Protein AF-A0AAU7U3K3-F1 (afdb_monomer_lite)

pLDDT: mean 81.02, std 18.38, range [34.84, 96.62]

Organism: NCBI:txid3141322

Structure (mmCIF, N/CA/C/O backbone):
data_AF-A0AAU7U3K3-F1
#
_entry.id   AF-A0AAU7U3K3-F1
#
loop_
_atom_site.group_PDB
_atom_site.id
_atom_site.type_symbol
_atom_site.label_atom_id
_atom_site.label_alt_id
_atom_site.label_comp_id
_atom_site.label_asym_id
_atom_site.label_entity_id
_atom_site.label_seq_id
_atom_site.pdbx_PDB_ins_code
_atom_site.Cartn_x
_atom_site.Cartn_y
_atom_site.Cartn_z
_atom_site.occupancy
_atom_site.B_iso_or_equiv
_atom_site.auth_seq_id
_atom_site.auth_comp_id
_atom_site.auth_asym_id
_atom_site.auth_atom_id
_atom_site.pdbx_PDB_model_num
ATOM 1 N N . MET A 1 1 ? -8.197 -9.016 5.466 1.00 51.34 1 MET A N 1
ATOM 2 C CA . MET A 1 1 ? -8.629 -8.998 4.053 1.00 51.34 1 MET A CA 1
ATOM 3 C C . MET A 1 1 ? -7.527 -8.314 3.250 1.00 51.34 1 MET A C 1
ATOM 5 O O . MET A 1 1 ? -6.927 -7.379 3.754 1.00 51.34 1 MET A O 1
ATOM 9 N N . GLY A 1 2 ? -7.184 -8.789 2.060 1.00 48.72 2 GLY A N 1
ATOM 10 C CA . GLY A 1 2 ? -6.274 -8.100 1.145 1.00 48.72 2 GLY A CA 1
ATOM 11 C C . GLY A 1 2 ? -7.057 -7.281 0.123 1.00 48.72 2 GLY A C 1
ATOM 12 O O . GLY A 1 2 ? -8.051 -7.740 -0.439 1.00 48.72 2 GLY A O 1
ATOM 13 N N . LEU A 1 3 ? -6.631 -6.042 -0.094 1.00 50.66 3 LEU A N 1
ATOM 14 C CA . LEU A 1 3 ? -7.195 -5.138 -1.093 1.00 50.66 3 LEU A CA 1
ATOM 15 C C . LEU A 1 3 ? -6.099 -4.809 -2.103 1.00 50.66 3 LEU A C 1
ATOM 17 O O . LEU A 1 3 ? -5.171 -4.043 -1.828 1.00 50.66 3 LEU A O 1
ATOM 21 N N . SER A 1 4 ? -6.219 -5.393 -3.290 1.00 47.56 4 SER A N 1
ATOM 22 C CA . SER A 1 4 ? -5.297 -5.191 -4.402 1.00 47.56 4 SER A CA 1
ATOM 23 C C . SER A 1 4 ? -6.003 -4.408 -5.505 1.00 47.56 4 SER A C 1
ATOM 25 O O . SER A 1 4 ? -6.631 -4.979 -6.380 1.00 47.56 4 SER A O 1
ATOM 27 N N . GLY A 1 5 ? -5.952 -3.079 -5.456 1.00 46.03 5 GLY A N 1
ATOM 28 C CA . GLY A 1 5 ? -6.496 -2.225 -6.516 1.00 46.03 5 GLY A CA 1
ATOM 29 C C . GLY A 1 5 ? -5.462 -1.945 -7.606 1.00 46.03 5 GLY A C 1
ATOM 30 O O . GLY A 1 5 ? -4.302 -1.683 -7.293 1.00 46.03 5 GLY A O 1
ATOM 31 N N . ALA A 1 6 ? -5.889 -1.938 -8.867 1.00 45.41 6 ALA A N 1
ATOM 32 C CA . ALA A 1 6 ? -5.103 -1.451 -9.995 1.00 45.41 6 ALA A CA 1
ATOM 33 C C . ALA A 1 6 ? -5.928 -0.390 -10.727 1.00 45.41 6 ALA A C 1
ATOM 35 O O . ALA A 1 6 ? -6.968 -0.694 -11.306 1.00 45.41 6 ALA A O 1
ATOM 36 N N . ILE A 1 7 ? -5.478 0.861 -10.699 1.00 43.47 7 ILE A N 1
ATOM 37 C CA . ILE A 1 7 ? -6.114 1.943 -11.456 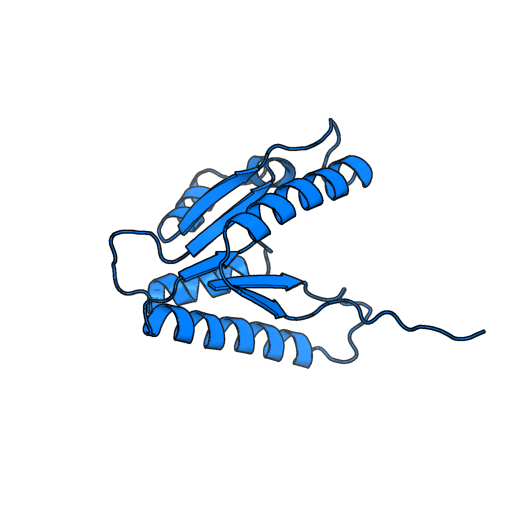1.00 43.47 7 ILE A CA 1
ATOM 38 C C . ILE A 1 7 ? -5.861 1.682 -12.953 1.00 43.47 7 ILE A C 1
ATOM 40 O O . ILE A 1 7 ? -4.696 1.541 -13.331 1.00 43.47 7 ILE A O 1
ATOM 44 N N . PRO A 1 8 ? -6.894 1.570 -13.815 1.00 40.66 8 PRO A N 1
ATOM 45 C CA . PRO A 1 8 ? -6.663 1.502 -15.254 1.00 40.66 8 PRO A CA 1
ATOM 46 C C . PRO A 1 8 ? -5.949 2.778 -15.733 1.00 40.66 8 PRO A C 1
ATOM 48 O O . PRO A 1 8 ? -6.162 3.847 -15.172 1.00 40.66 8 PRO A O 1
ATOM 51 N N . GLU A 1 9 ? -5.095 2.695 -16.753 1.00 45.16 9 GLU A N 1
ATOM 52 C CA . GLU A 1 9 ? -4.405 3.880 -17.289 1.00 45.16 9 GLU A CA 1
ATOM 53 C C . GLU A 1 9 ? -5.424 4.950 -17.710 1.00 45.16 9 GLU A C 1
ATOM 55 O O . GLU A 1 9 ? -6.415 4.624 -18.369 1.00 45.16 9 GLU A O 1
ATOM 60 N N . ARG A 1 10 ? -5.169 6.218 -17.349 1.00 44.78 10 ARG A N 1
ATOM 61 C CA . ARG A 1 10 ? -6.052 7.379 -17.605 1.00 44.78 10 ARG A CA 1
ATOM 62 C C . ARG A 1 10 ? -6.541 7.486 -19.054 1.00 44.78 10 ARG A C 1
ATOM 64 O O . ARG A 1 10 ? -7.589 8.061 -19.305 1.00 44.78 10 ARG A O 1
ATOM 71 N N . GLU A 1 11 ? -5.780 6.941 -19.996 1.00 44.53 11 GLU A N 1
ATOM 72 C CA . GLU A 1 11 ? -6.068 6.922 -21.435 1.00 44.53 11 GLU A CA 1
ATOM 73 C C . GLU A 1 11 ? -7.250 6.014 -21.813 1.00 44.53 11 GLU A C 1
ATOM 75 O O . GLU A 1 11 ? -7.844 6.184 -22.870 1.00 44.53 11 GLU A O 1
ATOM 80 N N . SER A 1 12 ? -7.628 5.074 -20.942 1.00 43.97 12 SER A N 1
ATOM 81 C CA . SER A 1 12 ? -8.765 4.161 -21.143 1.00 43.97 12 SER A CA 1
ATOM 82 C C . SER A 1 12 ? -10.081 4.677 -20.544 1.00 43.97 12 SER A C 1
ATOM 84 O O . SER A 1 12 ? -11.042 3.920 -20.405 1.00 43.97 12 SER A O 1
ATOM 86 N N . TRP A 1 13 ? -10.113 5.937 -20.100 1.00 52.12 13 TRP A N 1
ATOM 87 C CA . TRP A 1 13 ? -11.184 6.466 -19.260 1.00 52.12 13 TRP A CA 1
ATOM 88 C C . TRP A 1 13 ? -12.034 7.471 -20.012 1.00 52.12 13 TRP A C 1
ATOM 90 O O . TRP A 1 13 ? -11.562 8.535 -20.407 1.00 52.12 13 TRP A O 1
ATOM 100 N N . ASN A 1 14 ? -13.319 7.159 -20.140 1.00 45.78 14 ASN A N 1
ATOM 101 C CA . ASN A 1 14 ? -14.251 8.032 -20.837 1.00 45.78 14 ASN A CA 1
ATOM 102 C C . ASN A 1 14 ? -14.686 9.243 -19.984 1.00 45.78 14 ASN A C 1
ATOM 104 O O . ASN A 1 14 ? -15.167 10.216 -20.556 1.00 45.78 14 ASN A O 1
ATOM 108 N N . GLU A 1 15 ? -14.491 9.249 -18.650 1.00 47.94 15 GLU A N 1
ATOM 109 C CA . GLU A 1 15 ? -14.946 10.351 -17.779 1.00 47.94 15 GLU A CA 1
ATOM 110 C C . GLU A 1 15 ? -14.094 10.574 -16.508 1.00 47.94 15 GLU A C 1
ATOM 112 O O . GLU A 1 15 ? -13.802 9.642 -15.759 1.00 47.94 15 GLU A O 1
ATOM 117 N N . ARG A 1 16 ? -13.804 11.847 -16.171 1.00 48.62 16 ARG A N 1
ATOM 118 C CA . ARG A 1 16 ? -13.184 12.275 -14.888 1.00 48.62 16 ARG A CA 1
ATOM 119 C C . ARG A 1 16 ? -14.002 11.889 -13.642 1.00 48.62 16 ARG A C 1
ATOM 121 O O . ARG A 1 16 ? -13.481 11.931 -12.532 1.00 48.62 16 ARG A O 1
ATOM 128 N N . ALA A 1 17 ? -15.280 11.545 -13.801 1.00 56.16 17 ALA A N 1
ATOM 129 C CA . ALA A 1 17 ? -16.149 11.109 -12.708 1.00 56.16 17 ALA A CA 1
ATOM 130 C C . ALA A 1 17 ? -15.786 9.707 -12.172 1.00 56.16 17 ALA A C 1
ATOM 132 O O . ALA A 1 17 ? -15.997 9.441 -10.987 1.00 56.16 17 ALA A O 1
ATOM 133 N N . MET A 1 18 ? -15.177 8.838 -12.995 1.00 60.72 18 MET A N 1
ATOM 134 C CA . MET A 1 18 ? -14.755 7.490 -12.580 1.00 60.72 18 MET A CA 1
ATOM 135 C C . MET A 1 18 ? -13.667 7.511 -11.499 1.00 60.72 18 MET A C 1
ATOM 137 O O . MET A 1 18 ? -13.718 6.697 -10.579 1.00 60.72 18 MET A O 1
ATOM 141 N N . ASP A 1 19 ? -12.734 8.466 -11.569 1.00 68.44 19 ASP A N 1
ATOM 142 C CA . ASP A 1 19 ? -11.690 8.685 -10.556 1.00 68.44 19 ASP A CA 1
ATOM 143 C C . ASP A 1 19 ? -12.295 8.811 -9.162 1.00 68.44 19 ASP A C 1
ATOM 145 O O . ASP A 1 19 ? -11.945 8.104 -8.218 1.00 68.44 19 ASP A O 1
ATOM 149 N N . ARG A 1 20 ? -13.259 9.725 -9.050 1.00 78.06 20 ARG A N 1
ATOM 150 C CA . ARG A 1 20 ? -13.885 10.060 -7.782 1.00 78.06 20 ARG A CA 1
ATOM 151 C C . ARG A 1 20 ? -14.684 8.883 -7.236 1.00 78.06 20 ARG A C 1
ATOM 153 O O . ARG A 1 20 ? -14.558 8.591 -6.054 1.00 78.06 20 ARG A O 1
ATOM 160 N N . GLY A 1 21 ? -15.424 8.178 -8.092 1.00 82.81 21 GLY A N 1
ATOM 161 C CA . GLY A 1 21 ? -16.179 6.989 -7.693 1.00 82.81 21 GLY A CA 1
ATOM 162 C C . GLY A 1 21 ? -15.287 5.862 -7.160 1.00 82.81 21 GLY A C 1
ATOM 163 O O . GLY A 1 21 ? -15.595 5.273 -6.126 1.00 82.81 21 GLY A O 1
ATOM 164 N N . ILE A 1 22 ? -14.147 5.597 -7.810 1.00 83.25 22 ILE A N 1
ATOM 165 C CA . ILE A 1 22 ? -13.183 4.584 -7.350 1.00 83.25 22 ILE A CA 1
ATOM 166 C C . ILE A 1 22 ? -12.572 4.988 -6.003 1.00 83.25 22 ILE A C 1
ATOM 168 O O . ILE A 1 22 ? -12.505 4.170 -5.084 1.00 83.25 22 ILE A O 1
ATOM 172 N N . LEU A 1 23 ? -12.139 6.242 -5.862 1.00 87.31 23 LEU A N 1
ATOM 173 C CA . LEU A 1 23 ? -11.527 6.724 -4.622 1.00 87.31 23 LEU A CA 1
ATOM 174 C C . LEU A 1 23 ? -12.537 6.764 -3.463 1.00 87.31 23 LEU A C 1
ATOM 176 O O . LEU A 1 23 ? -12.191 6.390 -2.342 1.00 87.31 23 LEU A O 1
ATOM 180 N N . GLU A 1 24 ? -13.788 7.152 -3.726 1.00 90.56 24 GLU A N 1
ATOM 181 C CA . GLU A 1 24 ? -14.884 7.110 -2.750 1.00 90.56 24 GLU A CA 1
ATOM 182 C C . GLU A 1 24 ? -15.210 5.673 -2.334 1.00 90.56 24 GLU A C 1
ATOM 184 O O . GLU A 1 24 ? -15.343 5.405 -1.139 1.00 90.56 24 GLU A O 1
ATOM 189 N N . PHE A 1 25 ? -15.252 4.729 -3.280 1.00 89.75 25 PHE A N 1
ATOM 190 C CA . PHE A 1 25 ? -15.410 3.311 -2.961 1.00 89.75 25 PHE A CA 1
ATOM 191 C C . PHE A 1 25 ? -14.282 2.815 -2.052 1.00 89.75 25 PHE A C 1
ATOM 193 O O . PHE A 1 25 ? -14.558 2.236 -1.003 1.00 89.75 25 PHE A O 1
ATOM 200 N N . VAL A 1 26 ? -13.017 3.070 -2.410 1.00 90.31 26 VAL A N 1
ATOM 201 C CA . VAL A 1 26 ? -11.859 2.655 -1.600 1.00 90.31 26 VAL A CA 1
ATOM 202 C C . VAL A 1 26 ? -11.935 3.262 -0.199 1.00 90.31 26 VAL A C 1
ATOM 204 O O . VAL A 1 26 ? -11.683 2.559 0.780 1.00 90.31 26 VAL A O 1
ATOM 207 N N . ALA A 1 27 ? -12.329 4.532 -0.076 1.00 94.19 27 ALA A N 1
ATOM 208 C CA . ALA A 1 27 ? -12.501 5.195 1.213 1.00 94.19 27 ALA A CA 1
ATOM 209 C C . ALA A 1 27 ? -13.605 4.544 2.064 1.00 94.19 27 ALA A C 1
ATOM 211 O O . ALA A 1 27 ? -13.355 4.172 3.208 1.00 94.19 27 ALA A O 1
ATOM 212 N N . LEU A 1 28 ? -14.808 4.369 1.510 1.00 95.06 28 LEU A N 1
ATOM 213 C CA . LEU A 1 28 ? -15.943 3.784 2.231 1.00 95.06 28 LEU A CA 1
ATOM 214 C C . LEU A 1 28 ? -15.674 2.328 2.613 1.00 95.06 28 LEU A C 1
ATOM 216 O O . LEU A 1 28 ? -15.899 1.928 3.755 1.00 95.06 28 LEU A O 1
ATOM 220 N N . PHE A 1 29 ? -15.158 1.541 1.671 1.00 92.94 29 PHE A N 1
ATOM 221 C CA . PHE A 1 29 ? -14.888 0.127 1.881 1.00 92.94 29 PHE A CA 1
ATOM 222 C C . PHE A 1 29 ? -13.801 -0.091 2.937 1.00 92.94 29 PHE A C 1
ATOM 224 O O . PHE A 1 29 ? -13.989 -0.895 3.850 1.00 92.94 29 PHE A O 1
ATOM 231 N N . SER A 1 30 ? -12.699 0.665 2.872 1.00 93.94 30 SER A N 1
ATOM 232 C CA . SER A 1 30 ? -11.645 0.566 3.888 1.00 93.94 30 SER A CA 1
ATOM 233 C C . SER A 1 30 ? -12.123 1.014 5.268 1.00 93.94 30 SER A C 1
ATOM 235 O O . SER A 1 30 ? -11.890 0.301 6.242 1.00 93.94 30 SER A O 1
ATOM 237 N N . GLY A 1 31 ? -12.876 2.115 5.353 1.00 94.38 31 GLY A N 1
ATOM 238 C CA . GLY A 1 31 ? -13.477 2.568 6.607 1.00 94.38 31 GLY A CA 1
ATOM 239 C C . GLY A 1 31 ? -14.385 1.512 7.244 1.00 94.38 31 GLY A C 1
ATOM 240 O O . GLY A 1 31 ? -14.281 1.260 8.443 1.00 94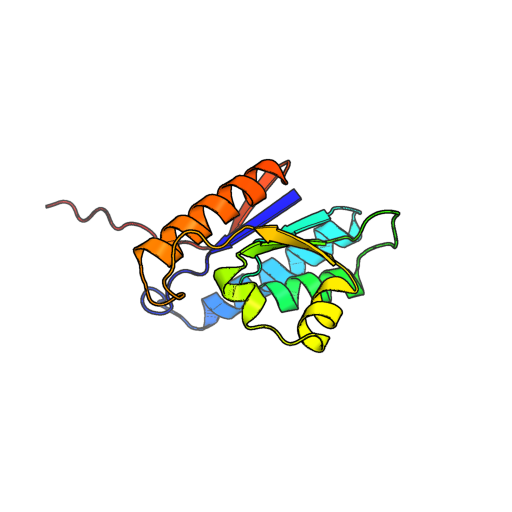.38 31 GLY A O 1
ATOM 241 N N . LEU A 1 32 ? -15.223 0.833 6.449 1.00 93.44 32 LEU A N 1
ATOM 242 C CA . LEU A 1 32 ? -16.066 -0.266 6.933 1.00 93.44 32 LEU A CA 1
ATOM 243 C C . LEU A 1 32 ? -15.234 -1.448 7.439 1.00 93.44 32 LEU A C 1
ATOM 245 O O . LEU A 1 32 ? -15.498 -1.934 8.536 1.00 93.44 32 LEU A O 1
ATOM 249 N N . ILE A 1 33 ? -14.219 -1.888 6.689 1.00 91.50 33 ILE A N 1
ATOM 250 C CA . ILE A 1 33 ? -13.337 -2.984 7.121 1.00 91.50 33 ILE A CA 1
ATOM 251 C C . ILE A 1 33 ? -12.743 -2.675 8.495 1.00 91.50 33 ILE A C 1
ATOM 253 O O . ILE A 1 33 ? -12.865 -3.497 9.400 1.00 91.50 33 ILE A O 1
ATOM 257 N N . PHE A 1 34 ? -12.152 -1.491 8.670 1.00 93.12 34 PHE A N 1
ATOM 258 C CA . PHE A 1 34 ? -11.524 -1.113 9.936 1.00 93.12 34 PHE A CA 1
ATOM 259 C C . PHE A 1 34 ? -12.538 -0.961 11.070 1.00 93.12 34 PHE A C 1
ATOM 261 O O . PHE A 1 34 ? -12.302 -1.466 12.165 1.00 93.12 34 PHE A O 1
ATOM 268 N N . LYS A 1 35 ? -13.696 -0.344 10.796 1.00 91.44 35 LYS A N 1
ATOM 269 C CA . LYS A 1 35 ? -14.782 -0.174 11.772 1.00 91.44 35 LYS A CA 1
ATOM 270 C C . LYS A 1 35 ? -15.262 -1.507 12.354 1.00 91.44 35 LYS A C 1
ATOM 272 O O . LYS A 1 35 ? -15.660 -1.554 13.513 1.00 91.44 35 LYS A O 1
ATOM 277 N N . TYR A 1 36 ? -15.234 -2.577 11.561 1.00 90.06 36 TYR A N 1
ATOM 278 C CA . TYR A 1 36 ? -15.618 -3.924 11.992 1.00 90.06 36 TYR A CA 1
ATOM 279 C C . TYR A 1 36 ? -14.419 -4.794 12.421 1.00 90.06 36 TYR A C 1
ATOM 281 O O . TYR A 1 36 ? -14.527 -6.017 12.452 1.00 90.06 36 TYR A O 1
ATOM 289 N N . GLY A 1 37 ? -13.276 -4.184 12.759 1.00 88.25 37 GLY A N 1
ATOM 290 C CA . GLY A 1 37 ? -12.091 -4.878 13.285 1.00 88.25 37 GLY A CA 1
ATOM 291 C C . GLY A 1 37 ? -11.278 -5.642 12.235 1.00 88.25 37 GLY A C 1
ATOM 292 O O . GLY A 1 37 ? -10.365 -6.397 12.569 1.00 88.25 37 GLY A O 1
ATOM 293 N N . GLY A 1 38 ? -11.603 -5.464 10.956 1.00 88.62 38 GLY A N 1
ATOM 294 C CA . GLY A 1 38 ? -10.864 -6.037 9.847 1.00 88.62 38 GLY A CA 1
ATOM 295 C C . GLY A 1 38 ? -9.534 -5.325 9.593 1.00 88.62 38 GLY A C 1
ATOM 296 O O . GLY A 1 38 ? -9.287 -4.206 10.034 1.00 88.62 38 GLY A O 1
ATOM 297 N N . ARG A 1 39 ? -8.672 -5.999 8.830 1.00 89.94 39 ARG A N 1
ATOM 298 C CA . ARG A 1 39 ? -7.331 -5.531 8.448 1.00 89.94 39 ARG A CA 1
ATOM 299 C C . ARG A 1 39 ? -7.201 -5.479 6.935 1.00 89.94 39 ARG A C 1
ATOM 301 O O . ARG A 1 39 ? -7.820 -6.316 6.262 1.00 89.94 39 ARG A O 1
ATOM 308 N N . ILE A 1 40 ? -6.365 -4.577 6.426 1.00 92.12 40 ILE A N 1
ATOM 309 C CA . ILE A 1 40 ? -6.091 -4.414 4.992 1.00 92.12 40 ILE A CA 1
ATOM 310 C C . ILE A 1 40 ? -4.628 -4.715 4.681 1.00 92.12 40 ILE A C 1
ATOM 312 O O . ILE A 1 40 ? -3.737 -4.136 5.288 1.00 92.12 40 ILE A O 1
ATOM 316 N N . VAL A 1 41 ? -4.388 -5.560 3.679 1.00 91.44 41 VAL A N 1
ATOM 317 C CA . VAL A 1 41 ? -3.070 -5.712 3.040 1.00 91.44 41 VAL A CA 1
ATOM 318 C C . VAL A 1 41 ? -3.082 -4.975 1.703 1.00 91.44 41 VAL A C 1
ATOM 320 O O . VAL A 1 41 ? -3.995 -5.209 0.908 1.00 91.44 41 VAL A O 1
ATOM 323 N N . HIS A 1 42 ? -2.110 -4.092 1.455 1.00 91.00 42 HIS A N 1
ATOM 324 C CA . HIS A 1 42 ? -2.082 -3.224 0.274 1.00 91.00 42 HIS A CA 1
ATOM 325 C C . HIS A 1 42 ? -0.679 -3.072 -0.336 1.00 91.00 42 HIS A C 1
ATOM 327 O O . HIS A 1 42 ? 0.302 -2.909 0.378 1.00 91.00 42 HIS A O 1
ATOM 333 N N . GLY A 1 43 ? -0.595 -3.056 -1.671 1.00 89.56 43 GLY A N 1
ATOM 334 C CA . GLY A 1 43 ? 0.655 -2.977 -2.446 1.00 89.56 43 GLY A CA 1
ATOM 335 C C . GLY A 1 43 ? 1.226 -1.567 -2.638 1.00 89.56 43 GLY A C 1
ATOM 336 O O . GLY A 1 43 ? 1.851 -1.301 -3.659 1.00 89.56 43 GLY A O 1
ATOM 337 N N . CYS A 1 44 ? 0.927 -0.650 -1.719 1.00 89.00 44 CYS A N 1
ATOM 338 C CA . CYS A 1 44 ? 1.431 0.726 -1.701 1.00 89.00 44 CYS A CA 1
ATOM 339 C C . CYS A 1 44 ? 1.190 1.572 -2.966 1.00 89.00 44 CYS A C 1
ATOM 341 O O . CYS A 1 44 ? 2.014 2.424 -3.301 1.00 89.00 44 CYS A O 1
ATOM 343 N N . HIS A 1 45 ? 0.063 1.404 -3.662 1.00 86.31 45 HIS A N 1
ATOM 344 C CA . HIS A 1 45 ? -0.235 2.247 -4.821 1.00 86.31 45 HIS A CA 1
ATOM 345 C C . HIS A 1 45 ? -0.434 3.716 -4.383 1.00 86.31 45 HIS A C 1
ATOM 347 O O . HIS A 1 45 ? -1.332 3.978 -3.574 1.00 86.31 45 HIS A O 1
ATOM 353 N N . PRO A 1 46 ? 0.308 4.699 -4.936 1.00 85.69 46 PRO A N 1
ATOM 354 C CA . PRO A 1 46 ? 0.327 6.080 -4.432 1.00 85.69 46 PRO A CA 1
ATOM 355 C C . PRO A 1 46 ? -1.045 6.757 -4.348 1.00 85.69 46 PRO A C 1
ATOM 357 O O . PRO A 1 46 ? -1.289 7.562 -3.456 1.00 85.69 46 PRO A O 1
ATOM 360 N N . SER A 1 47 ? -1.971 6.415 -5.248 1.00 84.88 47 SER A N 1
ATOM 361 C CA . SER A 1 47 ? -3.328 6.980 -5.242 1.00 84.88 47 SER A CA 1
ATOM 362 C C . SER A 1 47 ? -4.233 6.421 -4.139 1.00 84.88 47 SER A C 1
ATOM 364 O O . SER A 1 47 ? -5.208 7.067 -3.770 1.00 84.88 47 SER A O 1
ATOM 366 N N . PHE A 1 48 ? -3.945 5.223 -3.623 1.00 87.81 48 PHE A N 1
ATOM 367 C CA . PHE A 1 48 ? -4.808 4.527 -2.664 1.00 87.81 48 PHE A CA 1
ATOM 368 C C . PHE A 1 48 ? -4.234 4.521 -1.252 1.00 87.81 48 PHE A C 1
ATOM 370 O O . PHE A 1 48 ? -5.000 4.656 -0.298 1.00 87.81 48 PHE A O 1
ATOM 377 N N . THR A 1 49 ? -2.908 4.428 -1.109 1.00 92.62 49 THR A N 1
ATOM 378 C CA . THR A 1 49 ? -2.231 4.398 0.194 1.00 92.62 49 THR A CA 1
ATOM 379 C C . THR A 1 49 ? -2.685 5.532 1.121 1.00 92.62 49 THR A C 1
ATOM 381 O O . THR A 1 49 ? -3.109 5.225 2.236 1.00 92.62 49 THR A O 1
ATOM 384 N N . PRO A 1 50 ? -2.727 6.817 0.702 1.00 93.62 50 PRO A N 1
ATOM 385 C CA . PRO A 1 50 ? -3.134 7.900 1.599 1.00 93.62 50 PRO A CA 1
ATOM 386 C C . PRO A 1 50 ? -4.586 7.770 2.071 1.00 93.62 50 PRO A C 1
ATOM 388 O O . PRO A 1 50 ? -4.898 8.083 3.219 1.00 93.62 50 PRO A O 1
ATOM 391 N N . ILE A 1 51 ? -5.475 7.279 1.201 1.00 94.81 51 ILE A N 1
ATOM 392 C CA . ILE A 1 51 ? -6.892 7.072 1.520 1.00 94.81 51 ILE A CA 1
ATOM 393 C C . ILE A 1 51 ? -7.032 5.951 2.545 1.00 94.81 51 ILE A C 1
ATOM 395 O O . ILE A 1 51 ? -7.682 6.147 3.570 1.00 94.81 51 ILE A O 1
ATOM 399 N N . ILE A 1 52 ? -6.390 4.807 2.302 1.00 94.75 52 ILE A N 1
ATOM 400 C CA . ILE A 1 52 ? -6.445 3.642 3.192 1.00 94.75 52 ILE A CA 1
ATOM 401 C C . ILE A 1 52 ? -5.879 3.997 4.571 1.00 94.75 52 ILE A C 1
ATOM 403 O O . ILE A 1 52 ? -6.537 3.744 5.578 1.00 94.75 52 ILE A O 1
ATOM 407 N N . LEU A 1 53 ? -4.709 4.643 4.634 1.00 96.19 53 LEU A N 1
ATOM 408 C CA . LEU A 1 53 ? -4.093 5.046 5.904 1.00 96.19 53 LEU A CA 1
ATOM 409 C C . LEU A 1 53 ? -4.943 6.079 6.653 1.00 96.19 53 LEU A C 1
ATOM 411 O O . LEU A 1 53 ? -5.089 5.999 7.871 1.00 96.19 53 LEU A O 1
ATOM 415 N N . ARG A 1 54 ? -5.563 7.030 5.940 1.00 96.44 54 ARG A N 1
ATOM 416 C CA . ARG A 1 54 ? -6.508 7.973 6.554 1.00 96.44 54 ARG A CA 1
ATOM 417 C C . ARG A 1 54 ? -7.703 7.248 7.172 1.00 96.44 54 ARG A C 1
ATOM 419 O O . ARG A 1 54 ? -8.080 7.574 8.291 1.00 96.44 54 ARG A O 1
ATOM 426 N N . GLN A 1 55 ? -8.289 6.278 6.473 1.00 96.62 55 GLN A N 1
ATOM 427 C CA . GLN A 1 55 ? -9.421 5.507 6.996 1.00 96.62 55 GLN A CA 1
ATOM 428 C C . GLN A 1 55 ? -9.013 4.625 8.181 1.00 96.62 55 GLN A C 1
ATOM 430 O O . GLN A 1 55 ? -9.773 4.518 9.141 1.00 96.62 55 GLN A O 1
ATOM 435 N N . ALA A 1 56 ? -7.796 4.072 8.168 1.00 95.38 56 ALA A N 1
ATOM 436 C CA . ALA A 1 56 ? -7.247 3.333 9.300 1.00 95.38 56 ALA A CA 1
ATOM 437 C C . ALA A 1 56 ? -7.153 4.221 10.548 1.00 95.38 56 ALA A C 1
ATOM 439 O O . ALA A 1 56 ? -7.685 3.855 11.590 1.00 95.38 56 ALA A O 1
ATOM 440 N N . ARG A 1 57 ? -6.586 5.429 10.429 1.00 94.69 57 ARG A N 1
ATOM 441 C CA . ARG A 1 57 ? -6.510 6.397 11.541 1.00 94.69 57 ARG A CA 1
ATOM 442 C C . ARG A 1 57 ? -7.877 6.792 12.100 1.00 94.69 57 ARG A C 1
ATOM 444 O O . ARG A 1 57 ? -7.993 7.050 13.290 1.00 94.69 57 ARG A O 1
ATOM 451 N N . LEU A 1 58 ? -8.896 6.881 11.244 1.00 95.12 58 LEU A N 1
ATOM 452 C CA . LEU A 1 58 ? -10.238 7.319 11.643 1.00 95.12 58 LEU A CA 1
ATOM 453 C C . LEU A 1 58 ? -11.076 6.216 12.295 1.00 95.12 58 LEU A C 1
ATOM 455 O O . LEU A 1 58 ? -11.944 6.524 13.111 1.00 95.12 58 LEU A O 1
ATOM 459 N N . HIS A 1 59 ? -10.878 4.959 11.897 1.00 93.38 59 HIS A N 1
ATOM 460 C CA . HIS A 1 59 ? -11.838 3.892 12.189 1.00 93.38 59 HIS A CA 1
ATOM 461 C C . HIS A 1 59 ? -11.245 2.647 12.832 1.00 93.38 59 HIS A C 1
ATOM 463 O O . HIS A 1 59 ? -12.013 1.843 13.358 1.00 93.38 59 HIS A O 1
ATOM 469 N N . ALA A 1 60 ? -9.926 2.456 12.791 1.00 88.19 60 ALA A N 1
ATOM 470 C CA . ALA A 1 60 ? -9.327 1.299 13.430 1.00 88.19 60 ALA A CA 1
ATOM 471 C C . ALA A 1 60 ? -9.475 1.404 14.949 1.00 88.19 60 ALA A C 1
ATOM 473 O O . ALA A 1 60 ? -9.090 2.397 15.568 1.00 88.19 60 ALA A O 1
ATOM 474 N N . THR A 1 61 ? -10.009 0.351 15.558 1.00 80.12 61 THR A N 1
ATOM 475 C CA . THR A 1 61 ? -9.870 0.146 16.996 1.00 80.12 61 THR A CA 1
ATOM 476 C C . THR A 1 61 ? -8.438 -0.290 17.274 1.00 80.12 61 THR A C 1
ATOM 478 O O . THR A 1 61 ? -7.880 -1.104 16.534 1.00 80.12 61 THR A O 1
ATOM 481 N N . TRP A 1 62 ? -7.817 0.274 18.309 1.00 67.00 62 TRP A N 1
ATOM 482 C CA . TRP A 1 62 ? -6.449 -0.091 18.657 1.00 67.00 62 TRP A CA 1
ATOM 483 C C . TRP A 1 62 ? -6.414 -1.552 19.114 1.00 67.00 62 TRP A C 1
ATOM 485 O O . TRP A 1 62 ? -7.002 -1.903 20.135 1.00 67.00 62 TRP A O 1
ATOM 495 N N . ASN A 1 63 ? -5.744 -2.392 18.330 1.00 68.19 63 ASN A N 1
ATOM 496 C CA . ASN A 1 63 ? -5.591 -3.825 18.562 1.00 68.19 63 ASN A CA 1
ATOM 497 C C . ASN A 1 63 ? -4.089 -4.146 18.692 1.00 68.19 63 ASN A C 1
ATOM 499 O O . ASN A 1 63 ? -3.246 -3.310 18.372 1.00 68.19 63 ASN A O 1
ATOM 503 N N . GLU A 1 64 ? -3.733 -5.371 19.088 1.00 75.06 64 GLU A N 1
ATOM 504 C CA . GLU A 1 64 ? -2.328 -5.817 19.215 1.00 75.06 64 GLU A CA 1
ATOM 505 C C . GLU A 1 64 ? -1.525 -5.778 17.898 1.00 75.06 64 GLU A C 1
ATOM 507 O O . GLU A 1 64 ? -0.308 -5.941 17.904 1.00 75.06 64 GLU A O 1
ATOM 512 N N . SER A 1 65 ? -2.178 -5.578 16.750 1.00 81.81 65 SER A N 1
ATOM 513 C CA . SER A 1 65 ? -1.531 -5.566 15.436 1.00 81.81 65 SER A CA 1
ATOM 514 C C . SER A 1 65 ? -1.999 -4.374 14.585 1.00 81.81 65 SER A C 1
ATOM 516 O O . SER A 1 65 ? -3.207 -4.115 14.543 1.00 81.81 65 SER A O 1
ATOM 518 N N . PRO A 1 66 ? -1.113 -3.703 13.815 1.00 90.88 66 PRO A N 1
ATOM 519 C CA . PRO A 1 66 ? -1.465 -2.518 13.018 1.00 90.88 66 PRO A CA 1
ATOM 520 C C . PRO A 1 66 ? -2.581 -2.802 12.006 1.00 90.88 66 PRO A C 1
ATOM 522 O O . PRO A 1 66 ? -2.510 -3.835 11.353 1.00 90.88 66 PRO A O 1
ATOM 525 N N . PRO A 1 67 ? -3.603 -1.952 11.826 1.00 93.06 67 PRO A N 1
ATOM 526 C CA . PRO A 1 67 ? -4.759 -2.247 10.964 1.00 93.06 67 PRO A CA 1
ATOM 527 C C . PRO A 1 67 ? -4.412 -2.451 9.480 1.00 93.06 67 PRO A C 1
ATOM 529 O O . PRO A 1 67 ? -5.191 -3.065 8.742 1.00 93.06 67 PRO A O 1
ATOM 532 N N . VAL A 1 68 ? -3.251 -1.963 9.039 1.00 94.38 68 VAL A N 1
ATOM 533 C CA . VAL A 1 68 ? -2.778 -2.065 7.658 1.00 94.38 68 VAL A CA 1
ATOM 534 C C . VAL A 1 68 ? -1.443 -2.803 7.603 1.00 94.38 68 VAL A C 1
ATOM 536 O O . VAL A 1 68 ? -0.571 -2.575 8.433 1.00 94.38 68 VAL A O 1
ATOM 539 N N . THR A 1 69 ? -1.270 -3.647 6.590 1.00 94.50 69 THR A N 1
ATOM 540 C CA . THR A 1 69 ? 0.035 -4.161 6.165 1.00 94.50 69 THR A CA 1
ATOM 541 C C . THR A 1 69 ? 0.312 -3.636 4.759 1.00 94.50 69 THR A C 1
ATOM 543 O O . THR A 1 69 ? -0.417 -3.920 3.806 1.00 94.50 69 THR A O 1
ATOM 546 N N . LEU A 1 70 ? 1.358 -2.836 4.636 1.00 94.62 70 LEU A N 1
ATOM 547 C CA . LEU A 1 70 ? 1.862 -2.282 3.394 1.00 94.62 70 LEU A CA 1
ATOM 548 C C . LEU A 1 70 ? 2.931 -3.217 2.829 1.00 94.62 70 LEU A C 1
ATOM 550 O O . LEU A 1 70 ? 3.847 -3.607 3.543 1.00 94.62 70 LEU A O 1
ATOM 554 N N . VAL A 1 71 ? 2.812 -3.589 1.557 1.00 94.12 71 VAL A N 1
ATOM 555 C CA . VAL A 1 71 ? 3.802 -4.409 0.850 1.00 94.12 71 VAL A CA 1
ATOM 556 C C . VAL A 1 71 ? 4.378 -3.571 -0.282 1.00 94.12 71 VAL A C 1
ATOM 558 O O . VAL A 1 71 ? 3.655 -3.199 -1.204 1.00 94.12 71 VAL A O 1
ATOM 561 N N . MET A 1 72 ? 5.671 -3.266 -0.216 1.00 93.88 72 MET A N 1
ATOM 562 C CA . MET A 1 72 ? 6.359 -2.410 -1.184 1.00 93.88 72 MET A CA 1
ATOM 563 C C . MET A 1 72 ? 7.644 -3.083 -1.654 1.00 93.88 72 MET A C 1
ATOM 565 O O . MET A 1 72 ? 8.331 -3.714 -0.860 1.00 93.88 72 MET A O 1
ATOM 569 N N . SER A 1 73 ? 8.013 -2.943 -2.926 1.00 94.88 73 SER A N 1
ATOM 570 C CA . SER A 1 73 ? 9.357 -3.347 -3.350 1.00 94.88 73 SER A CA 1
ATOM 571 C C . SER A 1 73 ? 10.390 -2.283 -2.989 1.00 94.88 73 SER A C 1
ATOM 573 O O . SER A 1 73 ? 10.144 -1.088 -3.151 1.00 94.88 73 SER A O 1
ATOM 575 N N . ASP A 1 74 ? 11.577 -2.741 -2.598 1.00 95.12 74 ASP A N 1
ATOM 576 C CA . ASP A 1 74 ? 12.786 -1.948 -2.374 1.00 95.12 74 ASP A CA 1
ATOM 577 C C . ASP A 1 74 ? 13.126 -1.041 -3.569 1.00 95.12 74 ASP A C 1
ATOM 579 O O . ASP A 1 74 ? 13.681 0.040 -3.401 1.00 95.12 74 ASP A O 1
ATOM 583 N N . LEU A 1 75 ? 12.694 -1.438 -4.776 1.00 93.62 75 LEU A N 1
ATOM 584 C CA . LEU A 1 75 ? 12.785 -0.625 -5.989 1.00 93.62 75 LEU A CA 1
ATOM 585 C C . LEU A 1 75 ? 12.170 0.778 -5.828 1.00 93.62 75 LEU A C 1
ATOM 587 O O . LEU A 1 75 ? 12.714 1.730 -6.379 1.00 93.62 75 LEU A O 1
ATOM 591 N N . TRP A 1 76 ? 11.061 0.902 -5.092 1.00 92.31 76 TRP A N 1
ATOM 592 C CA . TRP A 1 76 ? 10.401 2.184 -4.807 1.00 92.31 76 TRP A CA 1
ATOM 593 C C . TRP A 1 76 ? 10.639 2.667 -3.381 1.00 92.31 76 TRP A C 1
ATOM 595 O O . TRP A 1 76 ? 10.727 3.871 -3.161 1.00 92.31 76 TRP A O 1
ATOM 605 N N . TYR A 1 77 ? 10.772 1.749 -2.420 1.00 91.94 77 TYR A N 1
ATOM 606 C CA . TYR A 1 77 ? 10.984 2.089 -1.012 1.00 91.94 77 TYR A CA 1
ATOM 607 C C . TYR A 1 77 ? 12.220 2.971 -0.807 1.00 91.94 77 TYR A C 1
ATOM 609 O O . TYR A 1 77 ? 12.157 3.942 -0.059 1.00 91.94 77 TYR A O 1
ATOM 617 N N . ALA A 1 78 ? 13.311 2.696 -1.531 1.00 89.44 78 ALA A N 1
ATOM 618 C CA . ALA A 1 78 ? 14.553 3.462 -1.441 1.00 89.44 78 ALA A CA 1
ATOM 619 C C . ALA A 1 78 ? 14.416 4.949 -1.836 1.00 89.44 78 ALA A C 1
ATOM 621 O O . ALA A 1 78 ? 15.310 5.739 -1.541 1.00 89.44 78 ALA A O 1
ATOM 622 N N . GLY A 1 79 ? 13.327 5.331 -2.514 1.00 89.62 79 GLY A N 1
ATOM 623 C CA . GLY A 1 79 ? 13.041 6.716 -2.891 1.00 89.62 79 GLY A CA 1
ATOM 624 C C . GLY A 1 79 ? 12.287 7.530 -1.835 1.00 89.62 79 GLY A C 1
ATOM 625 O O . GLY A 1 79 ? 12.155 8.738 -2.014 1.00 89.62 79 GLY A O 1
ATOM 626 N N . TYR A 1 80 ? 11.788 6.901 -0.766 1.00 91.75 80 TYR A N 1
ATOM 627 C CA . TYR A 1 80 ? 11.045 7.584 0.295 1.00 91.75 80 TYR A CA 1
ATOM 628 C C . TYR A 1 80 ? 11.971 8.166 1.365 1.00 91.75 80 TYR A C 1
ATOM 630 O O . TYR A 1 80 ? 12.959 7.551 1.772 1.00 91.75 80 TYR A O 1
ATOM 638 N N . LEU A 1 81 ? 11.605 9.339 1.876 1.00 94.81 81 LEU A N 1
ATOM 639 C CA . LEU A 1 81 ? 12.246 9.953 3.033 1.00 94.81 81 LEU A CA 1
ATOM 640 C C . LEU A 1 81 ? 11.831 9.246 4.330 1.00 94.81 81 LEU A C 1
ATOM 642 O O . LEU A 1 81 ? 10.751 8.661 4.434 1.00 94.81 81 LEU A O 1
ATOM 646 N N . GLU A 1 82 ? 12.667 9.358 5.364 1.00 92.62 82 GLU A N 1
ATOM 647 C CA . GLU A 1 82 ? 12.395 8.737 6.667 1.00 92.62 82 GLU A CA 1
ATOM 648 C C . GLU A 1 82 ? 11.067 9.218 7.277 1.00 92.62 82 GLU A C 1
ATOM 650 O O . GLU A 1 82 ? 10.295 8.407 7.788 1.00 92.62 82 GLU A O 1
ATOM 655 N N . ASP A 1 83 ? 10.757 10.512 7.170 1.00 93.94 83 ASP A N 1
ATOM 656 C CA . ASP A 1 83 ? 9.500 11.075 7.676 1.00 93.94 83 ASP A CA 1
ATOM 657 C C . ASP A 1 83 ? 8.274 10.560 6.909 1.00 93.94 83 ASP A C 1
ATOM 659 O O . ASP A 1 83 ? 7.214 10.348 7.501 1.00 93.94 83 ASP A O 1
ATOM 663 N N . GLU A 1 84 ? 8.411 10.287 5.608 1.00 92.31 84 GLU A N 1
ATOM 664 C CA . GLU A 1 84 ? 7.339 9.683 4.811 1.00 92.31 84 GLU A CA 1
ATOM 665 C C . GLU A 1 84 ? 7.108 8.227 5.222 1.00 92.31 84 GLU A C 1
ATOM 667 O O . GLU A 1 84 ? 5.963 7.803 5.384 1.00 92.31 84 GLU A O 1
ATOM 672 N N . ILE A 1 85 ? 8.186 7.473 5.460 1.00 93.81 85 ILE A N 1
ATOM 673 C CA . ILE A 1 85 ? 8.107 6.097 5.962 1.00 93.81 85 ILE A CA 1
ATOM 674 C C . ILE A 1 85 ? 7.450 6.079 7.342 1.00 93.81 85 ILE A C 1
ATOM 676 O O . ILE A 1 85 ? 6.507 5.318 7.542 1.00 93.81 85 ILE A O 1
ATOM 680 N N . ARG A 1 86 ? 7.873 6.953 8.265 1.00 94.06 86 ARG A N 1
ATOM 681 C CA . ARG A 1 86 ? 7.262 7.096 9.598 1.00 94.06 86 ARG A CA 1
ATOM 682 C C . ARG A 1 86 ? 5.781 7.451 9.511 1.00 94.06 86 ARG A C 1
ATOM 684 O O . ARG A 1 86 ? 4.971 6.895 10.245 1.00 94.06 86 ARG A O 1
ATOM 691 N N . SER A 1 87 ? 5.413 8.344 8.593 1.00 92.19 87 SER A N 1
ATOM 692 C CA . SER A 1 87 ? 4.012 8.685 8.351 1.00 92.19 87 SER A CA 1
ATOM 693 C C . SER A 1 87 ? 3.215 7.520 7.764 1.00 92.19 87 SER A C 1
ATOM 695 O O . SER A 1 87 ? 2.007 7.473 7.951 1.00 92.19 87 SER A O 1
ATOM 697 N N . MET A 1 88 ? 3.832 6.577 7.055 1.00 93.50 88 MET A N 1
ATOM 698 C CA . MET A 1 88 ? 3.136 5.373 6.598 1.00 93.50 88 MET A CA 1
ATOM 699 C C . MET A 1 88 ? 3.001 4.324 7.704 1.00 93.50 88 MET A C 1
ATOM 701 O O . MET A 1 88 ? 1.983 3.636 7.756 1.00 93.50 88 MET A O 1
ATOM 705 N N . THR A 1 89 ? 4.008 4.193 8.569 1.00 94.38 89 THR A N 1
ATOM 706 C CA . THR A 1 89 ? 4.102 3.113 9.561 1.00 94.38 89 THR A CA 1
ATOM 707 C C . THR A 1 89 ? 3.502 3.439 10.928 1.00 94.38 89 THR A C 1
ATOM 709 O O . THR A 1 89 ? 3.417 2.556 11.776 1.00 94.38 89 THR A O 1
ATOM 712 N N . ASP A 1 90 ? 3.008 4.661 11.147 1.00 93.06 90 ASP A N 1
ATOM 713 C CA . ASP A 1 90 ? 2.287 5.041 12.373 1.00 93.06 90 ASP A CA 1
ATOM 714 C C . ASP A 1 90 ? 1.030 4.185 12.625 1.00 93.06 90 ASP A C 1
ATOM 716 O O . ASP A 1 90 ? 0.676 3.910 13.771 1.00 93.06 90 ASP A O 1
ATOM 720 N N . VAL A 1 91 ? 0.366 3.742 11.552 1.00 93.62 91 VAL A N 1
ATOM 721 C CA . VAL A 1 91 ? -0.821 2.870 11.588 1.00 93.62 91 VAL A CA 1
ATOM 722 C C . VAL A 1 91 ? -0.693 1.633 10.700 1.00 93.62 91 VAL A C 1
ATOM 724 O O . VAL A 1 91 ? -1.677 0.918 10.485 1.00 93.62 91 VAL A O 1
ATOM 727 N N . ALA A 1 92 ? 0.498 1.368 10.169 1.00 94.81 92 ALA A N 1
ATOM 728 C CA . ALA A 1 92 ? 0.733 0.232 9.295 1.00 94.81 92 ALA A CA 1
ATOM 729 C C . ALA A 1 92 ? 2.025 -0.509 9.628 1.00 94.81 92 ALA A C 1
ATOM 731 O O . ALA A 1 92 ? 3.047 0.072 9.973 1.00 94.81 92 ALA A O 1
ATOM 732 N N . GLU A 1 93 ? 1.991 -1.816 9.431 1.00 94.44 93 GLU A N 1
ATOM 733 C CA . GLU A 1 93 ? 3.194 -2.615 9.259 1.00 94.44 93 GLU A CA 1
ATOM 734 C C . GLU A 1 93 ? 3.706 -2.454 7.821 1.00 94.44 93 GLU A C 1
ATOM 736 O O . GLU A 1 93 ? 2.903 -2.390 6.890 1.00 94.44 93 GLU A O 1
ATOM 741 N N . MET A 1 94 ? 5.026 -2.414 7.619 1.00 95.25 94 MET A N 1
ATOM 742 C CA . MET A 1 94 ? 5.648 -2.345 6.292 1.00 95.25 94 MET A CA 1
ATOM 743 C C . MET A 1 94 ? 6.462 -3.611 6.017 1.00 95.25 94 MET A C 1
ATOM 745 O O . MET A 1 94 ? 7.388 -3.936 6.756 1.00 95.25 94 MET A O 1
ATOM 749 N N . ILE A 1 95 ? 6.156 -4.283 4.911 1.00 95.31 95 ILE A N 1
ATOM 750 C CA . ILE A 1 95 ? 6.915 -5.402 4.358 1.00 95.31 95 ILE A CA 1
ATOM 751 C C . ILE A 1 95 ? 7.605 -4.912 3.088 1.00 95.31 95 ILE A C 1
ATOM 753 O O . ILE A 1 95 ? 6.949 -4.592 2.094 1.00 95.31 95 ILE A O 1
ATOM 757 N N . VAL A 1 96 ? 8.937 -4.886 3.110 1.00 95.94 96 VAL A N 1
ATOM 758 C CA . VAL A 1 96 ? 9.744 -4.501 1.949 1.00 95.94 96 VAL A CA 1
ATOM 759 C C . VAL A 1 96 ? 10.247 -5.752 1.231 1.00 95.94 96 VAL A C 1
ATOM 761 O O . VAL A 1 96 ? 10.969 -6.564 1.810 1.00 95.94 96 VAL A O 1
ATOM 764 N N . THR A 1 97 ? 9.871 -5.929 -0.035 1.00 95.12 97 THR A N 1
ATOM 765 C CA . THR A 1 97 ? 10.373 -7.021 -0.879 1.00 95.12 97 THR A CA 1
ATOM 766 C C . THR A 1 97 ? 11.617 -6.587 -1.639 1.00 95.12 97 THR A C 1
ATOM 768 O O . THR A 1 97 ? 11.759 -5.428 -2.012 1.00 95.12 97 THR A O 1
ATOM 771 N N . LYS A 1 98 ? 12.540 -7.512 -1.908 1.00 95.19 98 LYS A N 1
ATOM 772 C CA . LYS A 1 98 ? 13.792 -7.178 -2.603 1.00 95.19 98 LYS A CA 1
ATOM 773 C C . LYS A 1 98 ? 13.531 -6.627 -4.009 1.00 95.19 98 LYS A C 1
ATOM 775 O O . LYS A 1 98 ? 12.660 -7.122 -4.726 1.00 95.19 98 LYS A O 1
ATOM 780 N N . LYS A 1 99 ? 14.341 -5.648 -4.426 1.00 94.81 99 LYS A N 1
ATOM 781 C CA . LYS A 1 99 ? 14.476 -5.265 -5.836 1.00 94.81 99 LYS A CA 1
ATOM 782 C C . LYS A 1 99 ? 15.025 -6.457 -6.623 1.00 94.81 99 LYS A C 1
ATOM 784 O O . LYS A 1 99 ? 16.004 -7.078 -6.210 1.00 94.81 99 LYS A O 1
ATOM 789 N N . MET A 1 100 ? 14.421 -6.755 -7.768 1.00 94.38 100 MET A N 1
ATOM 790 C CA . MET A 1 100 ? 14.848 -7.840 -8.651 1.00 94.38 100 MET A CA 1
ATOM 791 C C . MET A 1 100 ? 15.557 -7.264 -9.875 1.00 94.38 100 MET A C 1
ATOM 793 O O . MET A 1 100 ? 14.906 -6.691 -10.737 1.00 94.38 100 MET A O 1
ATOM 797 N N . GLY A 1 101 ? 16.878 -7.441 -9.961 1.00 91.44 101 GLY A N 1
ATOM 798 C CA . GLY A 1 101 ? 17.711 -6.887 -11.036 1.00 91.44 101 GLY A CA 1
ATOM 799 C C . GLY A 1 101 ? 18.553 -5.694 -10.582 1.00 91.44 101 GLY A C 1
ATOM 800 O O . GLY A 1 101 ? 18.590 -5.356 -9.399 1.00 91.44 101 GLY A O 1
ATOM 801 N N . THR A 1 102 ? 19.266 -5.070 -11.519 1.00 90.38 102 THR A N 1
ATOM 802 C CA . THR A 1 102 ? 20.165 -3.935 -11.243 1.00 90.38 102 THR A CA 1
ATOM 803 C C . THR A 1 102 ? 19.627 -2.598 -11.745 1.00 90.38 102 THR A C 1
ATOM 805 O O . THR A 1 102 ? 20.101 -1.567 -11.269 1.00 90.38 102 THR A O 1
ATOM 808 N N . GLY A 1 103 ? 18.615 -2.597 -12.621 1.00 88.81 103 GLY A N 1
ATOM 809 C CA . GLY A 1 103 ? 18.003 -1.391 -13.180 1.00 88.81 103 GLY A CA 1
ATOM 810 C C . GLY A 1 103 ? 17.203 -0.563 -12.166 1.00 88.81 103 GLY A C 1
ATOM 811 O O . GLY A 1 103 ? 17.135 -0.889 -10.972 1.00 88.81 103 GLY A O 1
ATOM 812 N N . SER A 1 104 ? 16.612 0.528 -12.652 1.00 90.69 104 SER A N 1
ATOM 813 C CA . SER A 1 104 ? 15.611 1.325 -11.931 1.00 90.69 1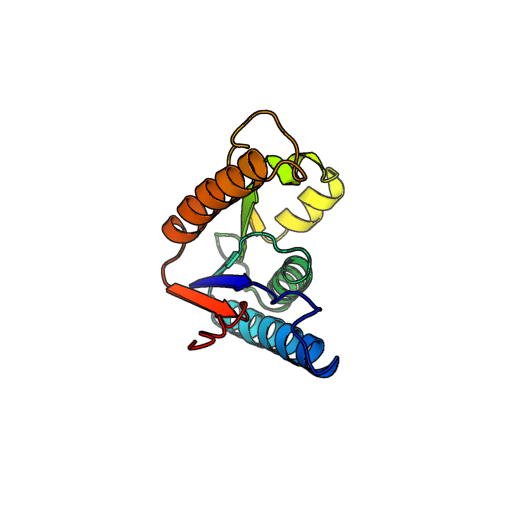04 SER A CA 1
ATOM 814 C C . SER A 1 104 ? 14.192 0.985 -12.407 1.00 90.69 104 SER A C 1
ATOM 816 O O . SER A 1 104 ? 13.980 0.038 -13.160 1.00 90.69 104 SER A O 1
ATOM 818 N N . ASP A 1 105 ? 13.200 1.740 -11.950 1.00 86.12 105 ASP A N 1
ATOM 819 C CA . ASP A 1 105 ? 11.781 1.564 -12.265 1.00 86.12 105 ASP A CA 1
ATOM 820 C C . ASP A 1 105 ? 11.425 1.820 -13.741 1.00 86.12 105 ASP A C 1
ATOM 822 O O . ASP A 1 105 ? 10.388 1.349 -14.217 1.00 86.12 105 ASP A O 1
ATOM 826 N N . VAL A 1 106 ? 12.296 2.507 -14.486 1.00 90.50 106 VAL A N 1
ATOM 827 C CA . VAL A 1 106 ? 12.160 2.682 -15.942 1.00 90.50 106 VAL A CA 1
ATOM 828 C C . VAL A 1 106 ? 12.561 1.428 -16.726 1.00 90.50 106 VAL A C 1
ATOM 830 O O . VAL A 1 106 ? 12.097 1.242 -17.851 1.00 90.50 106 VAL A O 1
ATOM 833 N N . ASP A 1 107 ? 13.389 0.554 -16.144 1.00 93.0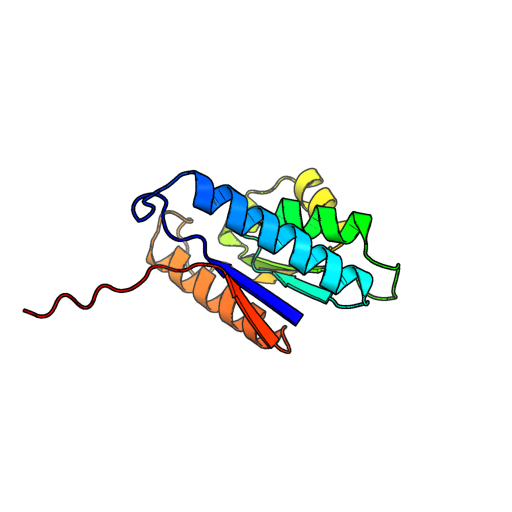0 107 ASP A N 1
ATOM 834 C CA . ASP A 1 107 ? 13.776 -0.713 -16.761 1.00 93.00 107 ASP A CA 1
ATOM 835 C C . ASP A 1 107 ? 12.633 -1.723 -16.627 1.00 93.00 107 ASP A C 1
ATOM 837 O O . ASP A 1 107 ? 12.278 -2.163 -15.531 1.00 93.00 107 ASP A O 1
ATOM 841 N N . ALA A 1 108 ? 12.027 -2.082 -17.760 1.00 91.25 108 ALA A N 1
ATOM 842 C CA . ALA A 1 108 ? 10.817 -2.894 -17.772 1.00 91.25 108 ALA A CA 1
ATOM 843 C C . ALA A 1 108 ? 11.025 -4.287 -17.152 1.00 91.25 108 ALA A C 1
ATOM 845 O O . ALA A 1 108 ? 10.110 -4.775 -16.486 1.00 91.25 108 ALA A O 1
ATOM 846 N N . ASP A 1 109 ? 12.198 -4.910 -17.328 1.0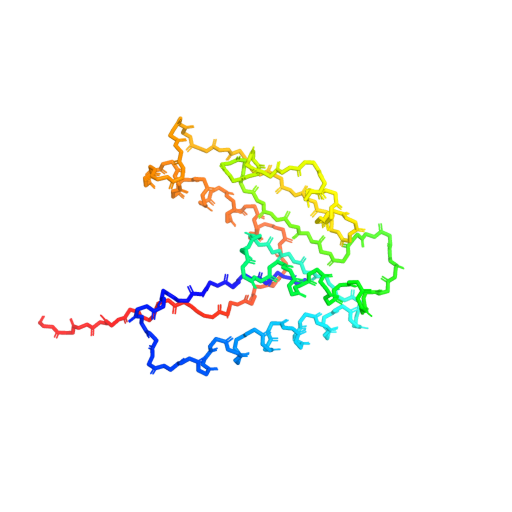0 93.25 109 ASP A N 1
ATOM 847 C CA . ASP A 1 109 ? 12.498 -6.221 -16.736 1.00 93.25 109 ASP A CA 1
ATOM 848 C C . ASP A 1 109 ? 12.617 -6.123 -15.212 1.00 93.25 109 ASP A C 1
ATOM 850 O O . ASP A 1 109 ? 11.870 -6.788 -14.487 1.00 93.25 109 ASP A O 1
ATOM 854 N N . THR A 1 110 ? 13.474 -5.223 -14.718 1.00 92.50 110 THR A N 1
ATOM 855 C CA . THR A 1 110 ? 13.670 -4.978 -13.282 1.00 92.50 110 THR A CA 1
ATOM 856 C C . THR A 1 110 ? 12.344 -4.625 -12.612 1.00 92.50 110 THR A C 1
ATOM 858 O O . THR A 1 110 ? 11.981 -5.210 -11.584 1.00 92.50 110 THR A O 1
ATOM 861 N N . ARG A 1 111 ? 11.570 -3.710 -13.212 1.00 91.88 111 ARG A N 1
ATOM 862 C CA . ARG A 1 111 ? 10.249 -3.306 -12.721 1.00 91.88 111 ARG A CA 1
ATOM 863 C C . ARG A 1 111 ? 9.294 -4.491 -12.643 1.00 91.88 111 ARG A C 1
ATOM 865 O O . ARG A 1 111 ? 8.711 -4.735 -11.588 1.00 91.88 111 ARG A O 1
ATOM 872 N N . ASN A 1 112 ? 9.114 -5.227 -13.738 1.00 91.56 112 ASN A N 1
ATOM 873 C CA . ASN A 1 112 ? 8.127 -6.302 -13.799 1.00 91.56 112 ASN A CA 1
ATOM 874 C C . ASN A 1 112 ? 8.490 -7.449 -12.851 1.00 91.56 112 ASN A C 1
ATOM 876 O O . ASN A 1 112 ? 7.617 -7.942 -12.142 1.00 91.56 112 ASN A O 1
ATOM 880 N N . ARG A 1 113 ? 9.770 -7.828 -12.766 1.00 93.25 113 ARG A N 1
ATOM 881 C CA . ARG A 1 113 ? 10.235 -8.864 -11.834 1.00 93.25 113 ARG A CA 1
ATOM 882 C C . ARG A 1 113 ? 10.071 -8.446 -10.376 1.00 93.25 113 ARG A C 1
ATOM 884 O O . ARG A 1 113 ? 9.645 -9.261 -9.559 1.00 93.25 113 ARG A O 1
ATOM 891 N N . SER A 1 114 ? 10.349 -7.181 -10.058 1.00 92.56 114 SER A N 1
ATOM 892 C CA . SER A 1 114 ? 10.149 -6.630 -8.712 1.00 92.56 114 SER A CA 1
ATOM 893 C C . SER A 1 114 ? 8.663 -6.600 -8.332 1.00 92.56 114 SER A C 1
ATOM 895 O O . SER A 1 114 ? 8.304 -6.993 -7.222 1.00 92.56 114 SER A O 1
ATOM 897 N N . LEU A 1 115 ? 7.776 -6.232 -9.269 1.00 90.56 115 LEU A N 1
ATOM 898 C CA . LEU A 1 115 ? 6.323 -6.312 -9.071 1.00 90.56 115 LEU A CA 1
ATOM 899 C C . LEU A 1 115 ? 5.836 -7.748 -8.893 1.00 90.56 115 LEU A C 1
ATOM 901 O O . LEU A 1 115 ? 4.956 -7.978 -8.069 1.00 90.56 115 LEU A O 1
ATOM 905 N N . THR A 1 116 ? 6.369 -8.709 -9.649 1.00 91.94 116 THR A N 1
ATOM 906 C CA . THR A 1 116 ? 6.003 -10.124 -9.504 1.00 91.94 116 THR A CA 1
ATOM 907 C C . THR A 1 116 ? 6.364 -10.638 -8.113 1.00 91.94 116 THR A C 1
ATOM 909 O O . THR A 1 116 ? 5.478 -11.124 -7.415 1.00 91.94 116 THR A O 1
ATOM 912 N N . ALA A 1 117 ? 7.601 -10.422 -7.655 1.00 92.12 117 ALA A N 1
ATOM 913 C CA . ALA A 1 117 ? 8.024 -10.813 -6.307 1.00 92.12 117 ALA A CA 1
ATOM 914 C C . ALA A 1 117 ? 7.180 -10.131 -5.211 1.00 92.12 117 ALA A C 1
ATOM 916 O O . ALA A 1 117 ? 6.785 -10.755 -4.229 1.00 92.12 117 ALA A O 1
ATOM 917 N N . MET A 1 118 ? 6.848 -8.848 -5.390 1.00 93.12 118 MET A N 1
ATOM 918 C CA . MET A 1 118 ? 5.957 -8.121 -4.480 1.00 93.12 118 MET A CA 1
ATOM 919 C C . MET A 1 118 ? 4.541 -8.716 -4.451 1.00 93.12 118 MET A C 1
ATOM 921 O O . MET A 1 118 ? 3.951 -8.852 -3.380 1.00 93.12 118 MET A O 1
ATOM 925 N N . ARG A 1 119 ? 3.987 -9.084 -5.613 1.00 88.62 119 ARG A N 1
ATOM 926 C CA . ARG A 1 119 ? 2.650 -9.688 -5.725 1.00 88.62 119 ARG A CA 1
ATOM 927 C C . ARG A 1 119 ? 2.585 -11.062 -5.072 1.00 88.62 119 ARG A C 1
ATOM 929 O O . ARG A 1 119 ? 1.580 -11.348 -4.434 1.00 88.62 119 ARG A O 1
ATOM 936 N N . GLU A 1 120 ? 3.629 -11.879 -5.189 1.00 90.69 120 GLU A N 1
ATOM 937 C CA . GLU A 1 120 ? 3.709 -13.180 -4.510 1.00 90.69 120 GLU A CA 1
ATOM 938 C C . GLU A 1 120 ? 3.584 -13.021 -2.991 1.00 90.69 120 GLU A C 1
ATOM 940 O O . GLU A 1 120 ? 2.750 -13.680 -2.369 1.00 90.69 120 GLU A O 1
ATOM 945 N N . VAL A 1 121 ? 4.329 -12.077 -2.405 1.00 90.19 121 VAL A N 1
ATOM 946 C CA . VAL A 1 121 ? 4.227 -11.751 -0.973 1.00 90.19 121 VAL A CA 1
ATOM 947 C C . VAL A 1 121 ? 2.834 -11.223 -0.635 1.00 90.19 121 VAL A C 1
ATOM 949 O O . VAL A 1 121 ? 2.203 -11.699 0.302 1.00 90.19 121 VAL A O 1
ATOM 952 N N . LEU A 1 122 ? 2.307 -10.294 -1.434 1.00 85.81 122 LEU A N 1
ATOM 953 C CA . LEU A 1 122 ? 0.982 -9.716 -1.216 1.00 85.81 122 LEU A CA 1
ATOM 954 C C . L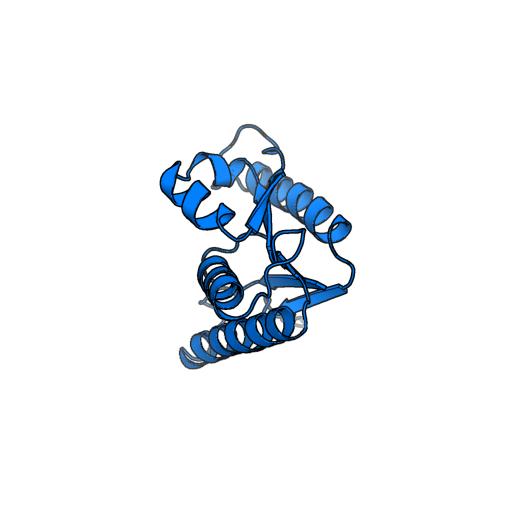EU A 1 122 ? -0.132 -10.779 -1.249 1.00 85.81 122 LEU A C 1
ATOM 956 O O . LEU A 1 122 ? -1.079 -10.701 -0.468 1.00 85.81 122 LEU A O 1
ATOM 960 N N . ILE A 1 123 ? -0.037 -11.776 -2.134 1.00 84.62 123 ILE A N 1
ATOM 961 C CA . ILE A 1 123 ? -0.956 -12.925 -2.217 1.00 84.62 123 ILE A CA 1
ATOM 962 C C . ILE A 1 123 ? -0.804 -13.840 -1.001 1.00 84.62 123 ILE A C 1
ATOM 964 O O . ILE A 1 123 ? -1.810 -14.227 -0.414 1.00 84.62 123 ILE A O 1
ATOM 968 N N . ALA A 1 124 ? 0.424 -14.137 -0.579 1.00 85.88 124 ALA A N 1
ATOM 969 C CA . ALA A 1 124 ? 0.669 -14.965 0.599 1.00 85.88 124 ALA A CA 1
ATOM 970 C C . ALA A 1 124 ? 0.190 -14.306 1.907 1.00 85.88 124 ALA A C 1
ATOM 972 O O . ALA A 1 124 ? -0.216 -14.998 2.837 1.00 85.88 124 ALA A O 1
ATOM 973 N N . SER A 1 125 ? 0.199 -12.972 1.984 1.00 82.00 125 SER A N 1
ATOM 974 C CA . SER A 1 125 ? -0.195 -12.215 3.179 1.00 82.00 125 SER A CA 1
ATOM 975 C C . SER A 1 125 ? -1.708 -11.996 3.330 1.00 82.00 125 SER A C 1
ATOM 977 O O . SER A 1 125 ? -2.132 -11.383 4.312 1.00 82.00 125 SER A O 1
ATOM 979 N N . GLN A 1 126 ? -2.550 -12.452 2.393 1.00 80.00 126 GLN A N 1
ATOM 980 C CA . GLN A 1 126 ? -3.991 -12.173 2.414 1.00 80.00 126 GLN A CA 1
ATOM 981 C C . GLN A 1 126 ? -4.873 -13.427 2.441 1.00 80.00 126 GLN A C 1
ATOM 983 O O . GLN A 1 126 ? -4.614 -14.422 1.782 1.00 80.00 126 GLN A O 1
ATOM 988 N N . HIS A 1 127 ? -5.996 -13.320 3.155 1.00 69.31 127 HIS A N 1
ATOM 989 C CA . HIS A 1 127 ? -7.023 -14.369 3.242 1.00 69.31 127 HIS A CA 1
ATOM 990 C C . HIS A 1 127 ? -8.130 -14.236 2.177 1.00 69.31 127 HIS A C 1
ATOM 992 O O . HIS A 1 127 ? -8.900 -15.160 1.952 1.00 69.31 127 HIS A O 1
ATOM 998 N N . MET A 1 128 ? -8.258 -13.059 1.563 1.00 69.94 128 MET A N 1
ATOM 999 C CA . MET A 1 128 ? -9.272 -12.723 0.556 1.00 69.94 128 MET A CA 1
ATOM 1000 C C . MET A 1 128 ? -8.741 -11.548 -0.256 1.00 69.94 128 MET A C 1
ATOM 1002 O O . MET A 1 128 ? -8.206 -10.635 0.364 1.00 69.94 128 MET A O 1
ATOM 1006 N N . MET A 1 129 ? -8.913 -11.550 -1.579 1.00 72.31 129 MET A N 1
ATOM 1007 C CA . MET A 1 129 ? -8.471 -10.465 -2.459 1.00 72.31 129 MET A CA 1
ATOM 1008 C C . MET A 1 129 ? -9.667 -9.708 -3.032 1.00 72.31 129 MET A C 1
ATOM 1010 O O . MET A 1 129 ? -10.554 -10.309 -3.633 1.00 72.31 129 MET A O 1
ATOM 1014 N N . VAL A 1 130 ? -9.659 -8.384 -2.892 1.00 66.81 130 VAL A N 1
ATOM 1015 C CA . VAL A 1 130 ? -10.589 -7.488 -3.591 1.00 66.81 130 VAL A CA 1
ATOM 1016 C C . VAL A 1 130 ? -9.809 -6.672 -4.611 1.00 66.81 130 VAL A C 1
ATOM 1018 O O . VAL A 1 130 ? -8.847 -5.993 -4.241 1.00 66.81 130 VAL A O 1
ATOM 1021 N N . VAL A 1 131 ? -10.236 -6.734 -5.876 1.00 68.31 131 VAL A N 1
ATOM 1022 C CA . VAL A 1 131 ? -9.627 -5.988 -6.982 1.00 68.31 131 VAL A CA 1
ATOM 1023 C C . VAL A 1 131 ? -10.536 -4.859 -7.433 1.00 68.31 131 VAL A C 1
ATOM 1025 O O . VAL A 1 131 ? -11.696 -5.081 -7.766 1.00 68.31 131 VAL A O 1
ATOM 1028 N N . VAL A 1 132 ? -9.997 -3.640 -7.432 1.00 66.00 132 VAL A N 1
ATOM 1029 C CA . VAL A 1 132 ? -10.702 -2.424 -7.853 1.00 66.00 132 VAL A CA 1
ATOM 1030 C C . VAL A 1 132 ? -9.981 -1.851 -9.070 1.00 66.00 132 VAL A C 1
ATOM 1032 O O . VAL A 1 132 ? -8.825 -1.438 -8.951 1.00 66.00 132 VAL A O 1
ATOM 1035 N N . GLY A 1 133 ? -10.657 -1.847 -10.223 1.00 65.19 133 GLY A N 1
ATOM 1036 C CA . GLY A 1 133 ? -10.139 -1.358 -11.508 1.00 65.19 133 GLY A CA 1
ATOM 1037 C C . GLY A 1 133 ? -9.574 -2.452 -12.435 1.00 65.19 133 GLY A C 1
ATOM 1038 O O . GLY A 1 133 ? -10.057 -3.581 -12.422 1.00 65.19 133 GLY A O 1
ATOM 1039 N N . GLY A 1 134 ? -8.573 -2.100 -13.255 1.00 55.59 134 GLY A N 1
ATOM 1040 C CA . GLY A 1 134 ? -7.925 -2.957 -14.265 1.00 55.59 134 GLY A CA 1
ATOM 1041 C C . GLY A 1 134 ? -8.229 -2.575 -15.726 1.00 55.59 134 GLY A C 1
ATOM 1042 O O . GLY A 1 134 ? -9.297 -2.054 -16.035 1.00 55.59 134 GLY A O 1
ATOM 1043 N N . LYS A 1 135 ? -7.278 -2.824 -16.645 1.00 46.97 135 LYS A N 1
ATOM 1044 C CA . LYS A 1 135 ? -7.494 -2.693 -18.101 1.00 46.97 135 LYS A CA 1
ATOM 1045 C C . LYS A 1 135 ? -8.403 -3.827 -18.588 1.00 46.97 135 LYS A C 1
ATOM 1047 O O . LYS A 1 135 ? -8.042 -4.998 -18.470 1.00 46.97 135 LYS A O 1
ATOM 1052 N N . MET A 1 136 ? -9.541 -3.482 -19.185 1.00 41.25 136 MET A N 1
ATOM 1053 C CA . MET A 1 136 ? -10.362 -4.429 -19.939 1.00 41.25 136 MET A CA 1
ATOM 1054 C C . MET A 1 136 ? -9.597 -4.780 -21.226 1.00 41.25 136 MET A C 1
ATOM 1056 O O . MET A 1 136 ? -9.316 -3.893 -22.028 1.00 41.25 136 MET A O 1
ATOM 1060 N N . HIS A 1 137 ? -9.193 -6.040 -21.414 1.00 37.81 137 HIS A N 1
ATOM 1061 C CA . HIS A 1 137 ? -8.687 -6.475 -22.719 1.00 37.81 137 HIS A CA 1
ATOM 1062 C C . HIS A 1 137 ? -9.855 -6.422 -23.705 1.00 37.81 137 HIS A C 1
ATOM 1064 O O . HIS A 1 137 ? -10.786 -7.221 -23.597 1.00 37.81 137 HIS A O 1
ATOM 1070 N N . SER A 1 138 ? -9.819 -5.506 -24.671 1.00 43.69 138 SER A N 1
ATOM 1071 C CA . SER A 1 138 ? -10.640 -5.651 -25.865 1.00 43.69 138 SER A CA 1
ATOM 1072 C C . SER A 1 138 ? -10.066 -6.818 -26.666 1.00 43.69 138 SER A C 1
ATOM 1074 O O . SER A 1 138 ? -9.035 -6.695 -27.325 1.00 43.69 138 SER A O 1
ATOM 1076 N N . GLN A 1 139 ? -10.714 -7.983 -26.608 1.00 44.75 139 GLN A N 1
ATOM 1077 C CA . GLN A 1 139 ? -10.562 -8.953 -27.688 1.00 44.75 139 GLN A CA 1
ATOM 1078 C C . GLN A 1 139 ? -11.183 -8.325 -28.939 1.00 44.75 139 GLN A C 1
ATOM 1080 O O . GLN A 1 139 ? -12.383 -8.428 -29.179 1.00 44.75 139 GLN A O 1
ATOM 1085 N N . GLY A 1 140 ? -10.364 -7.602 -29.701 1.00 38.44 140 GLY A N 1
ATOM 1086 C CA . GLY A 1 140 ? -10.670 -7.272 -31.081 1.00 38.44 140 GLY A CA 1
ATOM 1087 C C . GLY A 1 140 ? -10.563 -8.555 -31.887 1.00 38.44 140 GLY A C 1
ATOM 1088 O O . GLY A 1 140 ? -9.459 -8.997 -32.191 1.00 38.44 140 GLY A O 1
ATOM 1089 N N . GLY A 1 141 ? -11.709 -9.174 -32.165 1.00 40.97 141 GLY A N 1
ATOM 1090 C CA . GLY A 1 141 ? -11.815 -10.187 -33.202 1.00 40.97 141 GLY A CA 1
ATOM 1091 C C . GLY A 1 141 ? -11.441 -9.580 -34.553 1.00 40.97 141 GLY A C 1
ATOM 1092 O O . GLY A 1 141 ? -11.938 -8.512 -34.916 1.00 40.97 141 GLY A O 1
ATOM 1093 N N . GLY A 1 142 ? -10.560 -10.277 -35.261 1.00 34.84 142 GLY A N 1
ATOM 1094 C CA . GLY A 1 142 ? -10.211 -10.084 -36.661 1.00 34.84 142 GLY A CA 1
ATOM 1095 C C . GLY A 1 142 ? -9.861 -11.438 -37.246 1.00 34.84 142 GLY A C 1
ATOM 1096 O O . GLY A 1 142 ? -9.054 -12.138 -36.595 1.00 34.84 142 GLY A O 1
#

Secondary structure (DSSP, 8-state):
-EE--BPPPGGG-S-THHHHHHHHHHHHHHHHHHHTT--EEE---TTTHHHHHHHHHHH----SS-SEEEEEEHHHHTTS-HHHHHHHHTSEEEEEEPP-SSS-TTSHHHHHHHHHHHHHHHHHT-SSEE--B---------

Foldseek 3Di:
DEEEEDAAPPVLDPDPVVLVVLLVCLLVVLLVCQQVQHAYEYAPDPSRLVSNLVSQVVRHDDDPAQRYEYQYEPLCVVVDDPVVVCSSPVRYHYHYHYQDDDDHCVPPVSVVVSVVRSVVVSVVPDPDYDYHHDDDDPPPDD

Radius of gyration: 16.05 Å; chains: 1; bounding box: 36×27×56 Å

Sequence (142 aa):
MGLSGAIPERESWNERAMDRGILEFVALFSGLIFKYGGRIVHGCHPSFTPIILRQARLHATWNESPPVTLVMSDLWYAGYLEDEIRSMTDVAEMIVTKKMGTGSDVDADTRNRSLTAMREVLIASQHMMVVVGGKMHSQGGG